Protein AF-W6KTL3-F1 (afdb_monomer_lite)

Foldseek 3Di:
DPPPDPPPPLPDPDDDPLNPDDQPQQDQDDPVNLCVVQQDDPDDDPVVRVVSNVVRVVVSVVVNVVSVVVNVVSVVVSVVSVVVVVVVSVVVSVVLVPDDPVVNVVVVVVPDDDDPDPPPD

Sequence (121 aa):
MIRLVCLRRATYFVQTPFDCQPMKIPKVASLAQTMDKIIPQKGISREDEVKLLLEKLPLACKEAKEQYLVAQRASRYYRARYGRGSEVQRKQAKMVLEMPDEDVVRWARSRCMLVRDPLDA

pLDDT: mean 72.73, std 15.2, range [31.72, 89.31]

Secondary structure (DSSP, 8-state):
---SSGGGTTSS----TTTSS------PPPHHHHHHHHSPPTT--HHHHHHHHHHHHHHHHHHHHHHHHHHHHHHHHHHHHHHHHHHHHHHHHHHHHHS-HHHHHHHHHHHS--PPPTT--

Structure (mmCIF, N/CA/C/O backbone):
data_AF-W6KTL3-F1
#
_entry.id   AF-W6KTL3-F1
#
loop_
_atom_site.group_PDB
_atom_site.id
_atom_site.type_symbol
_atom_site.label_atom_id
_atom_site.label_alt_id
_atom_site.label_comp_id
_atom_site.label_asym_id
_atom_site.label_entity_id
_atom_site.label_seq_id
_atom_site.pdbx_PDB_ins_code
_atom_site.Cartn_x
_atom_site.Cartn_y
_atom_site.Cartn_z
_atom_site.occupancy
_atom_site.B_iso_or_equiv
_atom_site.auth_seq_id
_atom_site.auth_comp_id
_atom_site.auth_asym_id
_atom_site.auth_atom_id
_atom_site.pdbx_PDB_model_num
ATOM 1 N N . MET A 1 1 ? 10.524 -3.557 -45.257 1.00 31.72 1 MET A N 1
ATOM 2 C CA . MET A 1 1 ? 9.656 -2.536 -44.624 1.00 31.72 1 MET A CA 1
ATOM 3 C C . MET A 1 1 ? 9.234 -3.023 -43.241 1.00 31.72 1 MET A C 1
ATOM 5 O O . MET A 1 1 ? 8.275 -3.771 -43.138 1.00 31.72 1 MET A O 1
ATOM 9 N N . ILE A 1 2 ? 9.956 -2.634 -42.185 1.00 32.59 2 ILE A N 1
ATOM 10 C CA . ILE A 1 2 ? 9.591 -2.921 -40.785 1.00 32.59 2 ILE A CA 1
ATOM 11 C C . ILE A 1 2 ? 9.038 -1.617 -40.199 1.00 32.59 2 ILE A C 1
ATOM 13 O O . ILE A 1 2 ? 9.701 -0.885 -39.474 1.00 32.59 2 ILE A O 1
ATOM 17 N N . ARG A 1 3 ? 7.825 -1.262 -40.627 1.00 35.06 3 ARG A N 1
ATOM 18 C CA . ARG A 1 3 ? 6.989 -0.239 -39.987 1.00 35.06 3 ARG A CA 1
ATOM 19 C C . ARG A 1 3 ? 5.907 -1.001 -39.228 1.00 35.06 3 ARG A C 1
ATOM 21 O O . ARG A 1 3 ? 5.335 -1.904 -39.819 1.00 35.06 3 ARG A O 1
ATOM 28 N N . LEU A 1 4 ? 5.624 -0.593 -37.983 1.00 32.44 4 LEU A N 1
ATOM 29 C CA . LEU A 1 4 ? 4.551 -1.073 -37.079 1.00 32.44 4 LEU A CA 1
ATOM 30 C C . LEU A 1 4 ? 4.948 -2.016 -35.926 1.00 32.44 4 LEU A C 1
ATOM 32 O O . LEU A 1 4 ? 4.277 -3.011 -35.718 1.00 32.44 4 LEU A O 1
ATOM 36 N N . VAL A 1 5 ? 5.931 -1.675 -35.081 1.00 36.28 5 VAL A N 1
ATOM 37 C CA . VAL A 1 5 ? 5.869 -2.099 -33.649 1.00 36.28 5 VAL A CA 1
ATOM 38 C C . VAL A 1 5 ? 6.501 -1.083 -32.673 1.00 36.28 5 VAL A C 1
ATOM 40 O O . VAL A 1 5 ? 6.365 -1.213 -31.459 1.00 36.28 5 VAL A O 1
ATOM 43 N N . CYS A 1 6 ? 7.167 -0.023 -33.146 1.00 34.84 6 CYS A N 1
ATOM 44 C CA . CYS A 1 6 ? 7.930 0.865 -32.254 1.00 34.84 6 CYS A CA 1
ATOM 45 C C . CYS A 1 6 ? 7.080 1.789 -31.358 1.00 34.84 6 CYS A C 1
ATOM 47 O O . CYS A 1 6 ? 7.575 2.245 -30.335 1.00 34.84 6 CYS A O 1
ATOM 49 N N . LEU A 1 7 ? 5.798 2.023 -31.661 1.00 37.31 7 LEU A N 1
ATOM 50 C CA . LEU A 1 7 ? 4.971 2.987 -30.910 1.00 37.31 7 LEU A CA 1
ATOM 51 C C . LEU A 1 7 ? 4.234 2.409 -29.686 1.00 37.31 7 LEU A C 1
ATOM 53 O O . LEU A 1 7 ? 3.689 3.172 -28.897 1.00 37.31 7 LEU A O 1
ATOM 57 N N . ARG A 1 8 ? 4.245 1.084 -29.476 1.00 37.38 8 ARG A N 1
ATOM 58 C CA . ARG A 1 8 ? 3.694 0.440 -28.258 1.00 37.38 8 ARG A CA 1
ATOM 59 C C . ARG A 1 8 ? 4.764 -0.165 -27.337 1.00 37.38 8 ARG A C 1
ATOM 61 O O . ARG A 1 8 ? 4.431 -0.815 -26.355 1.00 37.38 8 ARG A O 1
ATOM 68 N N . ARG A 1 9 ? 6.052 0.050 -27.637 1.00 39.38 9 ARG A N 1
ATOM 69 C CA . ARG A 1 9 ? 7.191 -0.507 -26.880 1.00 39.38 9 ARG A CA 1
ATOM 70 C C . ARG A 1 9 ? 7.617 0.309 -25.656 1.00 39.38 9 ARG A C 1
ATOM 72 O O . ARG A 1 9 ? 8.449 -0.161 -24.895 1.00 39.38 9 ARG A O 1
ATOM 79 N N . ALA A 1 10 ? 7.058 1.498 -25.439 1.00 43.94 10 ALA A N 1
ATOM 80 C CA . ALA A 1 10 ? 7.458 2.355 -24.320 1.00 43.94 10 ALA A CA 1
ATOM 81 C C . ALA A 1 10 ? 6.754 2.035 -22.987 1.00 43.94 10 ALA A C 1
ATOM 83 O O . ALA A 1 10 ? 7.094 2.634 -21.972 1.00 43.94 10 ALA A O 1
ATOM 84 N N . THR A 1 11 ? 5.763 1.136 -22.964 1.00 45.28 11 THR A N 1
ATOM 85 C CA . THR A 1 11 ? 4.927 0.934 -21.767 1.00 45.28 11 THR A CA 1
ATOM 86 C C . THR A 1 11 ? 5.342 -0.229 -20.874 1.00 45.28 11 THR A C 1
ATOM 88 O O . THR A 1 11 ? 4.839 -0.315 -19.761 1.00 45.28 11 THR A O 1
ATOM 91 N N . TYR A 1 12 ? 6.250 -1.112 -21.288 1.00 44.88 12 TYR A N 1
ATOM 92 C CA . TYR A 1 12 ? 6.600 -2.294 -20.494 1.00 44.88 12 TYR A CA 1
ATOM 93 C C . TYR A 1 12 ? 8.067 -2.668 -20.733 1.00 44.88 12 TYR A C 1
ATOM 95 O O . TYR A 1 12 ? 8.555 -2.482 -21.839 1.00 44.88 12 TYR A O 1
ATOM 103 N N . PHE A 1 13 ? 8.743 -3.217 -19.719 1.00 48.28 13 PHE A N 1
ATOM 104 C CA . PHE A 1 13 ? 10.126 -3.740 -19.723 1.00 48.28 13 PHE A CA 1
ATOM 105 C C . PHE A 1 13 ? 11.257 -2.861 -19.188 1.00 48.28 13 PHE A C 1
ATOM 107 O O . PHE A 1 13 ? 12.418 -3.146 -19.477 1.00 48.28 13 PHE A O 1
ATOM 114 N N . VAL A 1 14 ? 10.991 -1.916 -18.284 1.00 53.47 14 VAL A N 1
ATOM 115 C CA . VAL A 1 14 ? 12.009 -1.698 -17.247 1.00 53.47 14 VAL A CA 1
ATOM 116 C C . VAL A 1 14 ? 11.437 -1.998 -15.882 1.00 53.47 14 VAL A C 1
ATOM 118 O O . VAL A 1 14 ? 10.765 -1.173 -15.271 1.00 53.47 14 VAL A O 1
ATOM 121 N N . GLN A 1 15 ? 11.701 -3.226 -15.434 1.00 54.06 15 GLN A N 1
ATOM 122 C CA . GLN A 1 15 ? 11.490 -3.606 -14.049 1.00 54.06 15 GLN A CA 1
ATOM 123 C C . GLN A 1 15 ? 12.349 -2.686 -13.190 1.00 54.06 15 GLN A C 1
ATOM 125 O O . GLN A 1 15 ? 13.580 -2.730 -13.215 1.00 54.06 15 GLN A O 1
ATOM 130 N N . THR A 1 16 ? 11.686 -1.811 -12.455 1.00 55.19 16 THR A N 1
ATOM 131 C CA . THR A 1 16 ? 12.323 -1.035 -11.409 1.00 55.19 16 THR A CA 1
ATOM 132 C C . THR A 1 16 ? 12.328 -1.865 -10.131 1.00 55.19 16 THR A C 1
ATOM 134 O O . THR A 1 16 ? 11.437 -2.694 -9.922 1.00 55.19 16 THR A O 1
ATOM 137 N N . PRO A 1 17 ? 13.261 -1.617 -9.197 1.00 57.28 17 PRO A N 1
ATOM 138 C CA . PRO A 1 17 ? 13.236 -2.253 -7.874 1.00 57.28 17 PRO A CA 1
ATOM 139 C C . PRO A 1 17 ? 11.962 -1.928 -7.062 1.00 57.28 17 PRO A C 1
ATOM 141 O O . PRO A 1 17 ? 11.799 -2.369 -5.921 1.00 57.28 17 PRO A O 1
ATOM 144 N N . PHE A 1 18 ? 11.053 -1.124 -7.618 1.00 56.44 18 PHE A N 1
ATOM 145 C CA . PHE A 1 18 ? 9.779 -0.751 -7.031 1.00 56.44 18 PHE A CA 1
ATOM 146 C C . PHE A 1 18 ? 8.598 -1.584 -7.551 1.00 56.44 18 PHE A C 1
ATOM 148 O O . PHE A 1 18 ? 7.592 -1.622 -6.848 1.00 56.44 18 PHE A O 1
ATOM 155 N N . ASP A 1 19 ? 8.734 -2.283 -8.684 1.00 54.62 19 ASP A N 1
ATOM 156 C CA . ASP A 1 19 ? 7.639 -3.030 -9.329 1.00 54.62 19 ASP A CA 1
ATOM 157 C C . ASP A 1 19 ? 7.402 -4.416 -8.703 1.00 54.62 19 ASP A C 1
ATOM 159 O O . ASP A 1 19 ? 6.286 -4.925 -8.715 1.00 54.62 19 ASP A O 1
ATOM 163 N N . CYS A 1 20 ? 8.437 -5.015 -8.103 1.00 56.69 20 CYS A N 1
ATOM 164 C CA . CYS A 1 20 ? 8.387 -6.390 -7.589 1.00 56.69 20 CYS A CA 1
ATOM 165 C C . CYS A 1 20 ? 8.198 -6.489 -6.065 1.00 56.69 20 CYS A C 1
ATOM 167 O O . CYS A 1 20 ? 8.324 -7.578 -5.507 1.00 56.69 20 CYS A O 1
ATOM 169 N N . GLN A 1 21 ? 7.946 -5.378 -5.360 1.00 59.69 21 GLN A N 1
ATOM 170 C CA . GLN A 1 21 ? 7.770 -5.431 -3.907 1.00 59.69 21 GLN A CA 1
ATOM 171 C C . GLN A 1 21 ? 6.294 -5.594 -3.527 1.00 59.69 21 GLN A C 1
ATOM 173 O O . GLN A 1 21 ? 5.471 -4.773 -3.939 1.00 59.69 21 GLN A O 1
ATOM 178 N N . PRO A 1 22 ? 5.944 -6.612 -2.718 1.00 62.44 22 PRO A N 1
ATOM 179 C CA . PRO A 1 22 ? 4.563 -6.845 -2.327 1.00 62.44 22 PRO A CA 1
ATOM 180 C C . PRO A 1 22 ? 4.022 -5.636 -1.561 1.00 62.44 22 PRO A C 1
ATOM 182 O O . PRO A 1 22 ? 4.581 -5.213 -0.545 1.00 62.44 22 PRO A O 1
ATOM 185 N N . MET A 1 23 ? 2.912 -5.072 -2.041 1.00 62.59 23 MET A N 1
ATOM 186 C CA . MET A 1 23 ? 2.222 -4.003 -1.329 1.00 62.59 23 MET A CA 1
ATOM 187 C C . MET A 1 23 ? 1.509 -4.591 -0.116 1.00 62.59 23 MET A C 1
ATOM 189 O O . MET A 1 23 ? 0.484 -5.263 -0.235 1.00 62.59 23 MET A O 1
ATOM 193 N N . LYS A 1 24 ? 2.022 -4.301 1.080 1.00 69.88 24 LYS A N 1
ATOM 194 C CA . LYS A 1 24 ? 1.299 -4.585 2.318 1.00 69.88 24 LYS A CA 1
ATOM 195 C C . LYS A 1 24 ? 0.203 -3.533 2.477 1.00 69.88 24 LYS A C 1
ATOM 197 O O . LYS A 1 24 ? 0.465 -2.435 2.971 1.00 69.88 24 LYS A O 1
ATOM 202 N N . ILE A 1 25 ? -1.000 -3.850 2.002 1.00 67.56 25 ILE A N 1
ATOM 203 C CA . ILE A 1 25 ? -2.191 -3.024 2.215 1.00 67.56 25 ILE A CA 1
ATOM 204 C C . ILE A 1 25 ? -2.658 -3.266 3.657 1.00 67.56 25 ILE A C 1
ATOM 206 O O . ILE A 1 25 ? -2.903 -4.419 4.027 1.00 67.56 25 ILE A O 1
ATOM 210 N N . PRO A 1 26 ? -2.751 -2.225 4.501 1.00 67.38 26 PRO A N 1
ATOM 211 C CA . PRO A 1 26 ? -3.282 -2.387 5.844 1.00 67.38 26 PRO A CA 1
ATOM 212 C C . PRO A 1 26 ? -4.745 -2.826 5.754 1.00 67.38 26 PRO A C 1
ATOM 214 O O . PRO A 1 26 ? -5.560 -2.172 5.104 1.00 67.38 26 PRO A O 1
ATOM 217 N N . LYS A 1 27 ? -5.069 -3.954 6.392 1.00 73.56 27 LYS A N 1
ATOM 218 C CA . LYS A 1 27 ? -6.447 -4.425 6.528 1.00 73.56 27 LYS A CA 1
ATOM 219 C C . LYS A 1 27 ? -7.147 -3.515 7.535 1.00 73.56 27 LYS A C 1
ATOM 221 O O . LYS A 1 27 ? -6.872 -3.607 8.727 1.00 73.56 27 LYS A O 1
ATOM 226 N N . VAL A 1 28 ? -7.990 -2.613 7.047 1.00 72.00 28 VAL A N 1
ATOM 227 C CA . VAL A 1 28 ? -8.828 -1.755 7.894 1.00 72.00 28 VAL A CA 1
ATOM 228 C C . VAL A 1 28 ? -10.098 -2.531 8.232 1.00 72.00 28 VAL A C 1
ATOM 230 O O . VAL A 1 28 ? -10.683 -3.155 7.344 1.00 72.00 28 VAL A O 1
ATOM 233 N N . ALA A 1 29 ? -10.508 -2.527 9.502 1.00 75.75 29 ALA A N 1
ATOM 234 C CA . ALA A 1 29 ? -11.771 -3.143 9.896 1.00 75.75 29 ALA A CA 1
ATOM 235 C C . ALA A 1 29 ? -12.940 -2.424 9.204 1.00 75.75 29 ALA A C 1
ATOM 237 O O . ALA A 1 29 ? -12.988 -1.194 9.156 1.00 75.75 29 ALA A O 1
ATOM 238 N N . SER A 1 30 ? -13.876 -3.191 8.644 1.00 79.62 30 SER A N 1
ATOM 239 C CA . SER A 1 30 ? -15.074 -2.599 8.038 1.00 79.62 30 SER A CA 1
ATOM 240 C C . SER A 1 30 ? -16.000 -2.029 9.114 1.00 79.62 30 SER A C 1
ATOM 242 O O . SER A 1 30 ? -16.032 -2.532 10.237 1.00 79.62 30 SER A O 1
ATOM 244 N N . LEU A 1 31 ? -16.802 -1.020 8.763 1.00 77.69 31 LEU A N 1
ATOM 245 C CA . LEU A 1 31 ? -17.773 -0.434 9.691 1.00 77.69 31 LEU A CA 1
ATOM 246 C C . LEU A 1 31 ? -18.741 -1.489 10.247 1.00 77.69 31 LEU A C 1
ATOM 248 O O . LEU A 1 31 ? -18.996 -1.485 11.443 1.00 77.69 31 LEU A O 1
ATOM 252 N N . ALA A 1 32 ? -19.194 -2.433 9.416 1.00 80.56 32 ALA A N 1
ATOM 253 C CA . ALA A 1 32 ? -20.044 -3.543 9.850 1.00 80.56 32 ALA A CA 1
ATOM 254 C C . ALA A 1 32 ? -19.371 -4.389 10.947 1.00 80.56 32 ALA A C 1
ATOM 256 O O . ALA A 1 32 ? -19.935 -4.565 12.019 1.00 80.56 32 ALA A O 1
ATOM 257 N N . GLN A 1 33 ? -18.116 -4.799 10.737 1.00 81.31 33 GLN A N 1
ATOM 258 C CA . GLN A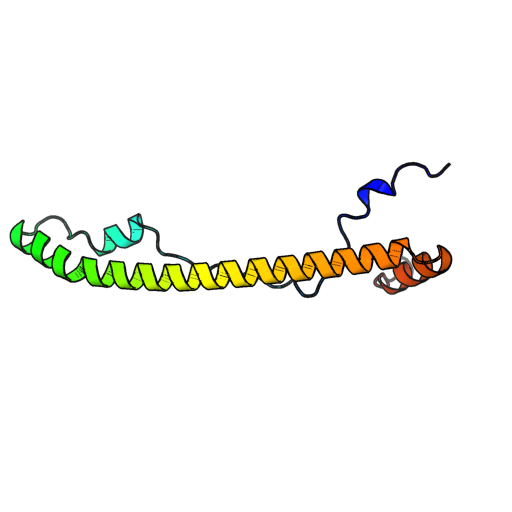 1 33 ? -17.351 -5.566 11.733 1.00 81.31 33 GLN A CA 1
ATOM 259 C C . GLN A 1 33 ? -17.115 -4.798 13.036 1.00 81.31 33 GLN A C 1
ATOM 261 O O . GLN A 1 33 ? -17.022 -5.401 14.104 1.00 81.31 33 GLN A O 1
ATOM 266 N N . THR A 1 34 ? -16.952 -3.479 12.957 1.00 80.25 34 THR A N 1
ATOM 267 C CA . THR A 1 34 ? -16.792 -2.632 14.141 1.00 80.25 34 THR A CA 1
ATOM 268 C C . THR A 1 34 ? -18.121 -2.490 14.879 1.00 80.25 34 THR A C 1
ATOM 270 O O . THR A 1 34 ? -18.149 -2.607 16.100 1.00 80.25 34 THR A O 1
ATOM 273 N N . MET A 1 35 ? -19.227 -2.322 14.152 1.00 79.81 35 MET A N 1
ATOM 274 C CA . MET A 1 35 ? -20.563 -2.240 14.734 1.00 79.81 35 MET A CA 1
ATOM 275 C C . MET A 1 35 ? -20.987 -3.548 15.401 1.00 79.81 35 MET A C 1
ATOM 277 O O . MET A 1 35 ? -21.481 -3.499 16.521 1.00 79.81 35 MET A O 1
ATOM 281 N N . ASP A 1 36 ? -20.703 -4.704 14.801 1.00 81.81 36 ASP A N 1
ATOM 282 C CA . ASP A 1 36 ? -21.014 -6.017 15.389 1.00 81.81 36 ASP A CA 1
ATOM 283 C C . ASP A 1 36 ? -20.322 -6.248 16.744 1.00 81.81 36 ASP A C 1
ATOM 285 O O . ASP A 1 36 ? -20.817 -6.996 17.584 1.00 81.81 36 ASP A O 1
ATOM 289 N N . LYS A 1 37 ? -19.177 -5.597 16.989 1.00 78.44 37 LYS A N 1
ATOM 290 C CA . LYS A 1 37 ? -18.461 -5.664 18.277 1.00 78.44 37 LYS A CA 1
ATOM 291 C C . LYS A 1 37 ? -19.018 -4.707 19.331 1.00 78.44 37 LYS A C 1
ATOM 293 O O . LYS A 1 37 ? -18.791 -4.908 20.526 1.00 78.44 37 LYS A O 1
ATOM 298 N N . ILE A 1 38 ? -19.665 -3.634 18.885 1.00 78.94 38 ILE A N 1
ATOM 299 C CA . ILE A 1 38 ? -20.154 -2.548 19.736 1.00 78.94 38 ILE A CA 1
ATOM 300 C C . ILE A 1 38 ? -21.616 -2.778 20.118 1.00 78.94 38 ILE A C 1
ATOM 302 O O . ILE A 1 38 ? -21.979 -2.514 21.262 1.00 78.94 38 ILE A O 1
ATOM 306 N N . ILE A 1 39 ? -22.438 -3.262 19.180 1.00 78.50 39 ILE A N 1
ATOM 307 C CA . ILE A 1 39 ? -23.872 -3.465 19.383 1.00 78.50 39 ILE A CA 1
ATOM 308 C C . ILE A 1 39 ? -24.074 -4.537 20.464 1.00 78.50 39 ILE A C 1
ATOM 310 O O . ILE A 1 39 ? -23.600 -5.667 20.307 1.00 78.50 39 ILE A O 1
ATOM 314 N N . PRO A 1 40 ? -24.757 -4.206 21.572 1.00 71.38 40 PRO A N 1
ATOM 315 C CA . PRO A 1 40 ? -25.074 -5.188 22.594 1.00 71.38 40 PRO A CA 1
ATOM 316 C C . PRO A 1 40 ? -25.996 -6.289 22.051 1.00 71.38 40 PRO A C 1
ATOM 318 O O . PRO A 1 40 ? -26.852 -6.060 21.198 1.00 71.38 40 PRO A O 1
ATOM 321 N N . GLN A 1 41 ? -25.816 -7.512 22.554 1.00 74.25 41 GLN A N 1
ATOM 322 C CA . GLN A 1 41 ? -26.664 -8.644 22.181 1.00 74.25 41 GLN A CA 1
ATOM 323 C C . GLN A 1 41 ? -28.095 -8.453 22.709 1.00 74.25 41 GLN A C 1
ATOM 325 O O . GLN A 1 41 ? -28.314 -7.801 23.728 1.00 74.25 41 GLN A O 1
ATOM 330 N N . LYS A 1 42 ? -29.082 -9.024 22.007 1.00 73.62 42 LYS A N 1
ATOM 331 C CA . LYS A 1 42 ? -30.505 -8.891 22.359 1.00 73.62 42 LYS A CA 1
ATOM 332 C C . LYS A 1 42 ? -30.769 -9.418 23.779 1.00 73.62 42 LYS A C 1
ATOM 334 O O . LYS A 1 42 ? -30.367 -10.535 24.088 1.00 73.62 42 LYS A O 1
ATOM 339 N N . GLY A 1 43 ? -31.489 -8.642 24.596 1.00 75.38 43 GLY A N 1
ATOM 340 C CA . GLY A 1 43 ? -31.934 -9.045 25.942 1.00 75.38 43 GLY A CA 1
ATOM 341 C C . GLY A 1 43 ? -31.531 -8.116 27.095 1.00 75.38 43 GLY A C 1
ATOM 342 O O . GLY A 1 43 ? -31.796 -8.451 28.244 1.00 75.38 43 GLY A O 1
ATOM 343 N N . ILE A 1 44 ? -30.904 -6.971 26.812 1.00 79.56 44 ILE A N 1
ATOM 344 C CA . ILE A 1 44 ? -30.427 -6.011 27.822 1.00 79.56 44 ILE A CA 1
ATOM 345 C C . ILE A 1 44 ? -31.434 -4.855 27.982 1.00 79.56 44 ILE A C 1
ATOM 347 O O . ILE A 1 44 ? -32.136 -4.508 27.030 1.00 79.56 44 ILE A O 1
ATOM 351 N N . SER A 1 45 ? -31.515 -4.258 29.179 1.00 85.25 45 SER A N 1
ATOM 352 C CA . SER A 1 45 ? -32.264 -3.014 29.407 1.00 85.25 45 SER A CA 1
ATOM 353 C C . SER A 1 45 ? -31.730 -1.884 28.521 1.00 85.25 45 SER A C 1
ATOM 355 O O . SER A 1 45 ? -30.527 -1.781 28.278 1.00 85.25 45 SER A O 1
ATOM 357 N N . ARG A 1 46 ? -32.623 -0.992 28.078 1.00 82.12 46 ARG A N 1
ATOM 358 C CA . ARG A 1 46 ? -32.278 0.152 27.219 1.00 82.12 46 ARG A CA 1
ATOM 359 C C . ARG A 1 46 ? -31.229 1.070 27.858 1.00 82.12 46 ARG A C 1
ATOM 361 O O . ARG A 1 46 ? -30.396 1.630 27.154 1.00 82.12 46 ARG A O 1
ATOM 368 N N . GLU A 1 47 ? -31.266 1.234 29.178 1.00 85.50 47 GLU A N 1
ATOM 369 C CA . GLU A 1 47 ? -30.307 2.075 29.910 1.00 85.50 47 GLU A CA 1
ATOM 370 C C . GLU A 1 47 ? -28.898 1.471 29.906 1.00 85.50 47 GLU A C 1
ATOM 372 O O . GLU A 1 47 ? -27.918 2.165 29.626 1.00 85.50 47 GLU A O 1
ATOM 377 N N . ASP A 1 48 ? -28.803 0.162 30.128 1.00 81.94 48 ASP A N 1
ATOM 378 C CA . ASP A 1 48 ? -27.543 -0.580 30.109 1.00 81.94 48 ASP A CA 1
ATOM 379 C C . ASP A 1 48 ? -26.958 -0.673 28.692 1.00 81.94 48 ASP A C 1
ATOM 381 O O . ASP A 1 48 ? -25.744 -0.573 28.517 1.00 81.94 48 ASP A O 1
ATOM 385 N N . GLU A 1 49 ? -27.808 -0.792 27.667 1.00 83.56 49 GLU A N 1
ATOM 386 C CA . GLU A 1 49 ? -27.407 -0.713 26.257 1.00 83.56 49 GLU A CA 1
ATOM 387 C C . GLU A 1 49 ? -26.765 0.641 25.928 1.00 83.56 49 GLU A C 1
ATOM 389 O O . GLU A 1 49 ? -25.673 0.688 25.356 1.00 83.56 49 GLU A O 1
ATOM 394 N N . VAL A 1 50 ? -27.407 1.746 26.321 1.00 84.06 50 VAL A N 1
ATOM 395 C CA . VAL A 1 50 ? -26.875 3.097 26.088 1.00 84.06 50 VAL A CA 1
ATOM 396 C C . VAL A 1 50 ? -25.559 3.296 26.837 1.00 84.06 50 VAL A C 1
ATOM 398 O O . VAL A 1 50 ? -24.616 3.853 26.275 1.00 84.06 50 VAL A O 1
ATOM 401 N N . LYS A 1 51 ? -25.456 2.803 28.073 1.00 84.62 51 LYS A N 1
ATOM 402 C CA . LYS A 1 51 ? -24.225 2.885 28.865 1.00 84.62 51 LYS A CA 1
ATOM 403 C C . LYS A 1 51 ? -23.071 2.116 28.212 1.00 84.62 51 LYS A C 1
ATOM 405 O O . LYS A 1 51 ? -21.994 2.677 28.026 1.00 84.62 51 LYS A O 1
ATOM 410 N N . LEU A 1 52 ? -23.316 0.881 27.769 1.00 83.50 52 LEU A N 1
ATOM 411 C CA . LEU A 1 52 ? -22.343 0.058 27.039 1.00 83.50 52 LEU A CA 1
ATOM 412 C C . LEU A 1 52 ? -21.893 0.703 25.728 1.00 83.50 52 LEU A C 1
ATOM 414 O O . LEU A 1 52 ? -20.708 0.657 25.387 1.00 83.50 52 LEU A O 1
ATOM 418 N N . LEU A 1 53 ? -22.829 1.308 24.995 1.00 83.44 53 LEU A N 1
ATOM 419 C CA . LEU A 1 53 ? -22.520 2.052 23.781 1.00 83.44 53 LEU A CA 1
ATOM 420 C C . LEU A 1 53 ? -21.605 3.231 24.098 1.00 83.44 53 LEU A C 1
ATOM 422 O O . LEU A 1 53 ? -20.550 3.346 23.485 1.00 83.44 53 LEU A O 1
ATOM 426 N N . LEU A 1 54 ? -21.954 4.061 25.081 1.00 85.25 54 LEU A N 1
ATOM 427 C CA . LEU A 1 54 ? -21.155 5.225 25.473 1.00 85.25 54 LEU A CA 1
ATOM 428 C C . LEU A 1 54 ? -19.756 4.852 25.981 1.00 85.25 54 LEU A C 1
ATOM 430 O O . LEU A 1 54 ? -18.814 5.607 25.753 1.00 85.25 54 LEU A O 1
ATOM 434 N N . GLU A 1 55 ? -19.596 3.688 26.608 1.00 85.44 55 GLU A N 1
ATOM 435 C CA . GLU A 1 55 ? -18.291 3.180 27.043 1.00 85.44 55 GLU A CA 1
ATOM 436 C C . GLU A 1 55 ? -17.436 2.668 25.868 1.00 85.44 55 GLU A C 1
ATOM 438 O O . GLU A 1 55 ? -16.239 2.954 25.795 1.00 85.44 55 GLU A O 1
ATOM 443 N N . LYS A 1 56 ? -18.030 1.932 24.917 1.00 84.81 56 LYS A N 1
ATOM 444 C CA . LYS A 1 56 ? -17.284 1.249 23.841 1.00 84.81 56 LYS A CA 1
ATOM 445 C C . LYS A 1 56 ? -17.058 2.098 22.588 1.00 84.81 56 LYS A C 1
ATOM 447 O O . LYS A 1 56 ? -16.024 1.944 21.932 1.00 84.81 56 LYS A O 1
ATOM 452 N N . LEU A 1 57 ? -17.987 2.994 22.241 1.00 85.25 57 LEU A N 1
ATOM 453 C CA . LEU A 1 57 ? -17.905 3.811 21.020 1.00 85.25 57 LEU A CA 1
ATOM 454 C C . LEU A 1 57 ? -16.646 4.688 20.962 1.00 85.25 57 LEU A C 1
ATOM 456 O O . LEU A 1 57 ? -15.984 4.694 19.923 1.00 85.25 57 LEU A O 1
ATOM 460 N N . PRO A 1 58 ? -16.274 5.422 22.032 1.00 88.19 58 PRO A N 1
ATOM 461 C CA . PRO A 1 58 ? -15.117 6.312 21.988 1.00 88.19 58 PRO A CA 1
ATOM 462 C C . PRO A 1 58 ? -13.813 5.561 21.716 1.00 88.19 58 PRO A C 1
ATOM 464 O O . PRO A 1 58 ? -12.989 6.021 20.920 1.00 88.19 58 PRO A O 1
ATOM 467 N N . LEU A 1 59 ? -13.644 4.386 22.332 1.00 87.81 59 LEU A N 1
ATOM 468 C CA . LEU A 1 59 ? -12.470 3.540 22.133 1.00 87.81 59 LEU A CA 1
ATOM 469 C C . LEU A 1 59 ? -12.409 3.024 20.690 1.00 87.81 59 LEU A C 1
ATOM 471 O O . LEU A 1 59 ? -11.388 3.189 20.024 1.00 87.81 59 LEU A O 1
ATOM 475 N N . ALA A 1 60 ? -13.522 2.502 20.171 1.00 84.94 60 ALA A N 1
ATOM 476 C CA . ALA A 1 60 ? -13.593 2.011 18.798 1.00 84.94 60 ALA A CA 1
ATOM 477 C C . ALA A 1 60 ? -13.339 3.118 17.758 1.00 84.94 60 ALA A C 1
ATOM 479 O O . ALA A 1 60 ? -12.629 2.906 16.773 1.00 84.94 60 ALA A O 1
ATOM 480 N N . CYS A 1 61 ? -13.855 4.329 17.989 1.00 85.75 61 CYS A N 1
ATOM 481 C CA . CYS A 1 61 ? -13.580 5.493 17.145 1.00 85.75 61 CYS A CA 1
ATOM 482 C C . CYS A 1 61 ? -12.097 5.887 17.166 1.00 85.75 61 CYS A C 1
ATOM 484 O O . CYS A 1 61 ? -11.536 6.255 16.129 1.00 85.75 61 CYS A O 1
ATOM 486 N N . LYS A 1 62 ? -11.441 5.802 18.330 1.00 89.31 62 LYS A N 1
ATOM 487 C CA . LYS A 1 62 ? -10.008 6.083 18.463 1.00 89.31 62 LYS A CA 1
ATOM 488 C C . LYS A 1 62 ? -9.168 5.067 17.685 1.00 89.31 62 LYS A C 1
ATOM 490 O O . LYS A 1 62 ? -8.323 5.470 16.888 1.00 89.31 62 LYS A O 1
ATOM 495 N N . GLU A 1 63 ? -9.450 3.778 17.845 1.00 87.25 63 GLU A N 1
ATOM 496 C CA . GLU A 1 63 ? -8.761 2.703 17.120 1.00 87.25 63 GLU A CA 1
ATOM 497 C C . GLU A 1 63 ? -8.952 2.821 15.601 1.00 87.25 63 GLU A C 1
ATOM 499 O O . GLU A 1 63 ? -7.990 2.727 14.835 1.00 87.25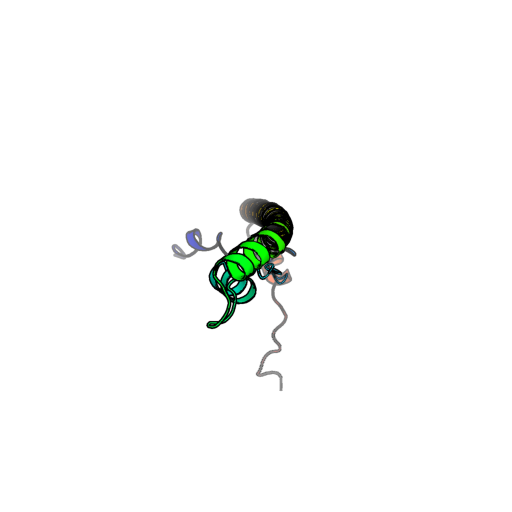 63 GLU A O 1
ATOM 504 N N . ALA A 1 64 ? -10.178 3.102 15.148 1.00 84.94 64 ALA A N 1
ATOM 505 C CA . ALA A 1 64 ? -10.469 3.314 13.732 1.00 84.94 64 ALA A CA 1
ATOM 506 C C . ALA A 1 64 ? -9.680 4.504 13.158 1.00 84.94 64 ALA A C 1
ATOM 508 O O . ALA A 1 64 ? -9.131 4.423 12.055 1.00 84.94 64 ALA A O 1
ATOM 509 N N . LYS A 1 65 ? -9.563 5.598 13.921 1.00 88.25 65 LYS A N 1
ATOM 510 C CA . LYS A 1 65 ? -8.760 6.766 13.538 1.00 88.25 65 LYS A CA 1
ATOM 511 C C . LYS A 1 65 ? -7.277 6.417 13.410 1.00 88.25 65 LYS A C 1
ATOM 513 O O . LYS A 1 65 ? -6.638 6.835 12.445 1.00 88.25 65 LYS A O 1
ATOM 518 N N . GLU A 1 66 ? -6.724 5.650 14.344 1.00 88.69 66 GLU A N 1
ATOM 519 C CA . GLU A 1 66 ? -5.325 5.211 14.291 1.00 88.69 66 GLU A CA 1
ATOM 520 C C . GLU A 1 66 ? -5.058 4.331 13.061 1.00 88.69 66 GLU A C 1
ATOM 522 O O . GLU A 1 66 ? -4.118 4.592 12.303 1.00 88.69 66 GLU A O 1
ATOM 527 N N . GLN A 1 67 ? -5.934 3.358 12.786 1.00 84.50 67 GLN A N 1
ATOM 528 C CA . GLN A 1 67 ? -5.844 2.511 11.591 1.00 84.50 67 GLN A CA 1
ATOM 529 C C . GLN A 1 67 ? -5.929 3.327 10.296 1.00 84.50 67 GLN A C 1
ATOM 531 O O . GLN A 1 67 ? -5.145 3.107 9.366 1.00 84.50 67 GLN A O 1
ATOM 536 N N . TYR A 1 68 ? -6.834 4.307 10.242 1.00 84.75 68 TYR A N 1
ATOM 537 C CA . TYR A 1 68 ? -6.963 5.213 9.103 1.00 84.75 68 TYR A CA 1
ATOM 538 C C . TYR A 1 68 ? -5.676 6.011 8.853 1.00 84.75 68 TYR A C 1
ATOM 540 O O . TYR A 1 68 ? -5.215 6.098 7.713 1.00 84.75 68 TYR A O 1
ATOM 548 N N . LEU A 1 69 ? -5.045 6.552 9.900 1.00 87.31 69 LEU A N 1
ATOM 549 C CA . LEU A 1 69 ? -3.794 7.307 9.768 1.00 87.31 69 LEU A CA 1
ATOM 550 C C . LEU A 1 69 ? -2.640 6.433 9.258 1.00 87.31 69 LEU A C 1
ATOM 552 O O . LEU A 1 69 ? -1.861 6.871 8.404 1.00 87.31 69 LEU A O 1
ATOM 556 N N . VAL A 1 70 ? -2.547 5.186 9.728 1.00 86.50 70 VAL A N 1
ATOM 557 C CA . VAL A 1 70 ? -1.567 4.209 9.226 1.00 86.50 70 VAL A CA 1
ATOM 558 C C . VAL A 1 70 ? -1.812 3.912 7.746 1.00 86.50 70 VAL A C 1
ATOM 560 O O . VAL A 1 70 ? -0.873 3.962 6.945 1.00 86.50 70 VAL A O 1
ATOM 563 N N . ALA A 1 71 ? -3.067 3.677 7.355 1.00 81.44 71 ALA A N 1
ATOM 564 C CA . ALA A 1 71 ? -3.444 3.449 5.963 1.00 81.44 71 ALA A CA 1
ATOM 565 C C . ALA A 1 71 ? -3.131 4.652 5.065 1.00 81.44 71 ALA A C 1
ATOM 567 O O . ALA A 1 71 ? -2.577 4.491 3.974 1.00 81.44 71 ALA A O 1
ATOM 568 N N . GLN A 1 72 ? -3.400 5.868 5.539 1.00 84.88 72 GLN A N 1
ATOM 569 C CA . GLN A 1 72 ? -3.090 7.091 4.808 1.00 84.88 72 GLN A CA 1
ATOM 570 C C . GLN A 1 72 ? -1.576 7.260 4.612 1.00 84.88 72 GLN A C 1
ATOM 572 O O . GLN A 1 72 ? -1.129 7.594 3.511 1.00 84.88 72 GLN A O 1
ATOM 577 N N . ARG A 1 73 ? -0.773 6.995 5.651 1.00 85.50 73 ARG A N 1
ATOM 578 C CA . ARG A 1 73 ? 0.694 7.040 5.567 1.00 85.50 73 ARG A CA 1
ATOM 579 C C . ARG A 1 73 ? 1.226 6.007 4.573 1.00 85.50 73 ARG A C 1
ATOM 581 O O . ARG A 1 73 ? 2.040 6.361 3.720 1.00 85.50 73 ARG A O 1
ATOM 588 N N . ALA A 1 74 ? 0.733 4.770 4.637 1.00 82.06 74 ALA A N 1
ATOM 589 C CA . ALA A 1 74 ? 1.094 3.712 3.696 1.00 82.06 74 ALA A CA 1
ATOM 590 C C . ALA A 1 74 ? 0.741 4.099 2.249 1.00 82.06 74 ALA A C 1
ATOM 592 O O . ALA A 1 74 ? 1.583 3.999 1.361 1.00 82.06 74 ALA A O 1
ATOM 593 N N . SER A 1 75 ? -0.463 4.630 2.019 1.00 79.50 75 SER A N 1
ATOM 594 C CA . SER A 1 75 ? -0.910 5.104 0.703 1.00 79.50 75 SER A CA 1
ATOM 595 C C . SER A 1 75 ? 0.016 6.182 0.128 1.00 79.50 75 SER A C 1
ATOM 597 O O . SER A 1 75 ? 0.476 6.064 -1.009 1.00 79.50 75 SER A O 1
ATOM 599 N N . ARG A 1 76 ? 0.371 7.202 0.926 1.00 83.75 76 ARG A N 1
ATOM 600 C CA . ARG A 1 76 ? 1.322 8.248 0.506 1.00 83.75 76 ARG A CA 1
ATOM 601 C C . ARG A 1 76 ? 2.687 7.661 0.151 1.00 83.75 76 ARG A C 1
ATOM 603 O O . ARG A 1 76 ? 3.246 8.015 -0.884 1.00 83.75 76 ARG A O 1
ATOM 610 N N . TYR A 1 77 ? 3.196 6.749 0.979 1.00 84.94 77 TYR A N 1
ATOM 611 C CA . TYR A 1 77 ? 4.471 6.078 0.739 1.00 84.94 77 TYR A CA 1
ATOM 612 C C . TYR A 1 77 ? 4.471 5.296 -0.583 1.00 84.94 77 TYR A C 1
ATOM 614 O O . TYR A 1 77 ? 5.368 5.493 -1.405 1.00 84.94 77 TYR A O 1
ATOM 622 N N . TYR A 1 78 ? 3.456 4.460 -0.827 1.00 77.56 78 TYR A N 1
ATOM 623 C CA . TYR A 1 78 ? 3.374 3.663 -2.054 1.00 77.56 78 TYR A CA 1
ATOM 624 C C . TYR A 1 78 ? 3.182 4.530 -3.302 1.00 77.56 78 TYR A C 1
ATOM 626 O O . TYR A 1 78 ? 3.823 4.268 -4.315 1.00 77.56 78 TYR A O 1
ATOM 634 N N . ARG A 1 79 ? 2.390 5.609 -3.230 1.00 79.75 79 ARG A N 1
ATOM 635 C CA . ARG A 1 79 ? 2.245 6.565 -4.344 1.00 79.75 79 ARG A CA 1
ATOM 636 C C . ARG A 1 79 ? 3.561 7.261 -4.683 1.00 79.75 79 ARG A C 1
ATOM 638 O O . ARG A 1 79 ? 3.942 7.298 -5.848 1.00 79.75 79 ARG A O 1
ATOM 645 N N . ALA A 1 80 ? 4.279 7.768 -3.679 1.00 81.44 80 ALA A N 1
ATOM 646 C CA . ALA A 1 80 ? 5.585 8.394 -3.890 1.00 81.44 80 ALA A CA 1
ATOM 647 C C . ALA A 1 80 ? 6.594 7.400 -4.487 1.00 81.44 80 ALA A C 1
ATOM 649 O O . ALA A 1 80 ? 7.371 7.731 -5.379 1.00 81.44 80 ALA A O 1
ATOM 650 N N . ARG A 1 81 ? 6.559 6.151 -4.017 1.00 77.12 81 ARG A N 1
ATOM 651 C CA . ARG A 1 81 ? 7.395 5.067 -4.530 1.00 77.12 81 ARG A CA 1
ATOM 652 C C . ARG A 1 81 ? 7.075 4.718 -5.987 1.00 77.12 81 ARG A C 1
ATOM 654 O O . ARG A 1 81 ? 8.007 4.615 -6.778 1.00 77.12 81 ARG A O 1
ATOM 661 N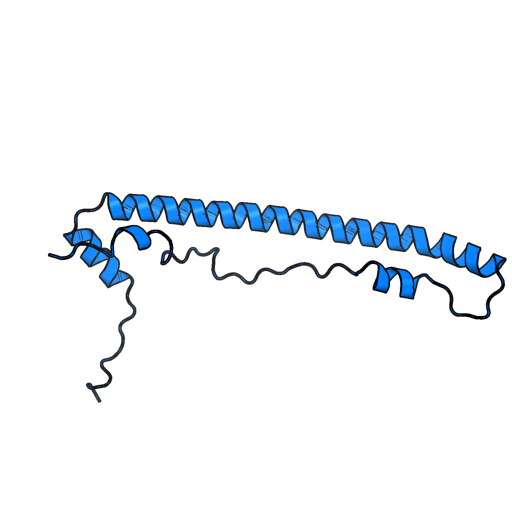 N . TYR A 1 82 ? 5.798 4.584 -6.337 1.00 77.38 82 TYR A N 1
ATOM 662 C CA . TYR A 1 82 ? 5.354 4.354 -7.714 1.00 77.38 82 TYR A CA 1
ATOM 663 C C . TYR A 1 82 ? 5.767 5.504 -8.641 1.00 77.38 82 TYR A C 1
ATOM 665 O O . TYR A 1 82 ? 6.272 5.264 -9.737 1.00 77.38 82 TYR A O 1
ATOM 673 N N . GLY A 1 83 ? 5.636 6.751 -8.173 1.00 77.50 83 GLY A N 1
ATOM 674 C CA . GLY A 1 83 ? 6.114 7.932 -8.894 1.00 77.50 83 GLY A CA 1
ATOM 675 C C . GLY A 1 83 ? 7.608 7.850 -9.210 1.00 77.50 83 GLY A C 1
ATOM 676 O O . GLY A 1 83 ? 7.998 7.997 -10.364 1.00 77.50 83 GLY A O 1
ATOM 677 N N . ARG A 1 84 ? 8.440 7.498 -8.220 1.00 79.12 84 ARG A N 1
ATOM 678 C CA . ARG A 1 84 ? 9.884 7.291 -8.433 1.00 79.12 84 ARG A CA 1
ATOM 679 C C . ARG A 1 84 ? 10.189 6.167 -9.424 1.00 79.12 84 ARG A C 1
ATOM 681 O O . ARG A 1 84 ? 11.076 6.331 -10.255 1.00 79.12 84 ARG A O 1
ATOM 688 N N . GLY A 1 85 ? 9.463 5.049 -9.366 1.00 76.81 85 GLY A N 1
ATOM 689 C CA . GLY A 1 85 ? 9.597 3.974 -10.357 1.00 76.81 85 GLY A CA 1
ATOM 690 C C . GLY A 1 85 ? 9.275 4.459 -11.769 1.00 76.81 85 GLY A C 1
ATOM 691 O O . GLY A 1 85 ? 10.081 4.289 -12.680 1.00 76.81 85 GLY A O 1
ATOM 692 N N . SER A 1 86 ? 8.166 5.180 -11.921 1.00 76.88 86 SER A N 1
ATOM 693 C CA . SER A 1 86 ? 7.750 5.763 -13.202 1.00 76.88 86 SER A CA 1
ATOM 694 C C . SER A 1 86 ? 8.780 6.762 -13.748 1.00 76.88 86 SER A C 1
ATOM 696 O O . SER A 1 86 ? 9.074 6.768 -14.942 1.00 76.88 86 SER A O 1
ATOM 698 N N . GLU A 1 87 ? 9.379 7.594 -12.891 1.00 81.88 87 GLU A N 1
ATOM 699 C CA . GLU A 1 87 ? 10.451 8.516 -13.288 1.00 81.88 87 GLU A CA 1
ATOM 700 C C . GLU A 1 87 ? 11.714 7.787 -13.753 1.00 81.88 87 GLU A C 1
ATOM 702 O O . GLU A 1 87 ? 12.322 8.185 -14.748 1.00 81.88 87 GLU A O 1
ATOM 707 N N . VAL A 1 88 ? 12.111 6.717 -13.057 1.00 79.75 88 VAL A N 1
ATOM 708 C CA . VAL A 1 88 ? 13.265 5.892 -13.443 1.00 79.75 88 VAL A CA 1
ATOM 709 C C . VAL A 1 88 ? 13.017 5.224 -14.795 1.00 79.75 88 VAL A C 1
ATOM 711 O O . VAL A 1 88 ? 13.868 5.336 -15.678 1.00 79.75 88 VAL A O 1
ATOM 714 N N . GLN A 1 89 ? 11.833 4.634 -14.996 1.00 77.62 89 GLN A N 1
ATOM 715 C CA . GLN A 1 89 ? 11.428 4.069 -16.288 1.00 77.62 89 GLN A CA 1
ATOM 716 C C . GLN A 1 89 ? 11.471 5.126 -17.390 1.00 77.62 89 GLN A C 1
ATOM 718 O O . GLN A 1 89 ? 12.014 4.876 -18.463 1.00 77.62 89 GLN A O 1
ATOM 723 N N . ARG A 1 90 ? 10.973 6.338 -17.119 1.00 82.19 90 ARG A N 1
ATOM 724 C CA . ARG A 1 90 ? 10.995 7.446 -18.082 1.00 82.19 90 ARG A CA 1
ATOM 725 C C . ARG A 1 90 ? 12.417 7.863 -18.456 1.00 82.19 90 ARG A C 1
ATOM 727 O O . ARG A 1 90 ? 12.690 8.087 -19.632 1.00 82.19 90 ARG A O 1
ATOM 734 N N . LYS A 1 91 ? 13.325 7.959 -17.478 1.00 83.56 91 LYS A N 1
ATOM 735 C CA . LYS A 1 91 ? 14.743 8.282 -17.716 1.00 83.56 91 LYS A CA 1
ATOM 736 C C . LYS A 1 91 ? 15.433 7.203 -18.546 1.00 83.56 91 LYS A C 1
ATOM 738 O O . LYS A 1 91 ? 16.141 7.530 -19.490 1.00 83.56 91 LYS A O 1
ATOM 743 N N . GLN A 1 92 ? 15.197 5.933 -18.228 1.00 80.88 92 GLN A N 1
ATOM 744 C CA . GLN A 1 92 ? 15.763 4.811 -18.979 1.00 80.88 92 GLN A CA 1
ATOM 745 C C . GLN A 1 92 ? 15.196 4.727 -20.395 1.00 80.88 92 GLN A C 1
ATOM 747 O O . GLN A 1 92 ? 15.957 4.529 -21.333 1.00 80.88 92 GLN A O 1
ATOM 752 N N . ALA A 1 93 ?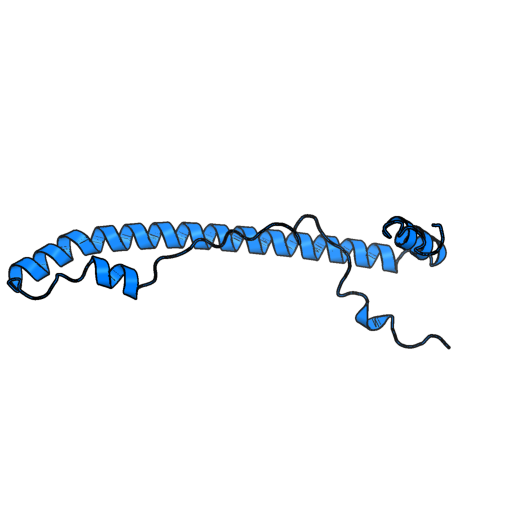 13.892 4.946 -20.571 1.00 80.06 93 ALA A N 1
ATOM 753 C CA . ALA A 1 93 ? 13.278 5.005 -21.892 1.00 80.06 93 ALA A CA 1
ATOM 754 C C . ALA A 1 93 ? 13.881 6.135 -22.738 1.00 80.06 93 ALA A C 1
ATOM 756 O O . ALA A 1 93 ? 14.219 5.912 -23.895 1.00 80.06 93 ALA A O 1
ATOM 757 N N . LYS A 1 94 ? 14.079 7.324 -22.150 1.00 83.88 94 LYS A N 1
ATOM 758 C CA . LYS A 1 94 ? 14.745 8.445 -22.826 1.00 83.88 94 LYS A CA 1
ATOM 759 C C . LYS A 1 94 ? 16.181 8.091 -23.229 1.00 83.88 94 LYS A C 1
ATOM 761 O O . LYS A 1 94 ? 16.533 8.283 -24.383 1.00 83.88 94 LYS A O 1
ATOM 766 N N . MET A 1 95 ? 16.958 7.505 -22.318 1.00 85.44 95 MET A N 1
ATOM 767 C CA . MET A 1 95 ? 18.321 7.045 -22.604 1.00 85.44 95 MET A CA 1
ATOM 768 C C . MET A 1 95 ? 18.352 6.056 -23.777 1.00 85.44 95 MET A C 1
ATOM 770 O O . MET A 1 95 ? 19.159 6.215 -24.680 1.00 85.44 95 MET A O 1
ATOM 774 N N . VAL A 1 96 ? 17.454 5.065 -23.797 1.00 81.19 96 VAL A N 1
ATOM 775 C CA . VAL A 1 96 ? 17.396 4.071 -24.883 1.00 81.19 96 VAL A CA 1
ATOM 776 C C . VAL A 1 96 ? 17.008 4.705 -26.221 1.00 81.19 96 VAL A C 1
ATOM 778 O O . VAL A 1 96 ? 17.518 4.282 -27.250 1.00 81.19 96 VAL A O 1
ATOM 781 N N . LEU A 1 97 ? 16.136 5.717 -26.219 1.00 80.44 97 LEU A N 1
ATOM 782 C CA . LEU A 1 97 ? 15.757 6.449 -27.434 1.00 80.44 97 LEU A CA 1
ATOM 783 C C . LEU A 1 97 ? 16.882 7.338 -27.983 1.00 80.44 97 LEU A C 1
ATOM 785 O O . LEU A 1 97 ? 16.892 7.620 -29.175 1.00 80.44 97 LEU A O 1
ATOM 789 N N . GLU A 1 98 ? 17.788 7.803 -27.123 1.00 86.62 98 GLU A N 1
ATOM 790 C CA . GLU A 1 98 ? 18.921 8.664 -27.492 1.00 86.62 98 GLU A CA 1
ATOM 791 C C . GLU A 1 98 ? 20.183 7.864 -27.870 1.00 86.62 98 GLU A C 1
ATOM 793 O O . GLU A 1 98 ? 21.138 8.434 -28.395 1.00 86.62 98 GLU A O 1
ATOM 798 N N . MET A 1 99 ? 20.204 6.552 -27.616 1.00 82.44 99 MET A N 1
ATOM 799 C CA . MET A 1 99 ? 21.327 5.670 -27.943 1.00 82.44 99 MET A CA 1
ATOM 800 C C . MET A 1 99 ? 21.367 5.313 -29.442 1.00 82.44 99 MET A C 1
ATOM 802 O O . MET A 1 99 ? 20.314 5.109 -30.048 1.00 82.44 99 MET A O 1
ATOM 806 N N . PRO A 1 100 ? 22.565 5.150 -30.038 1.00 86.38 100 PRO A N 1
ATOM 807 C CA . PRO A 1 100 ? 22.716 4.580 -31.376 1.00 86.38 100 PRO A CA 1
ATOM 808 C C . PRO A 1 100 ? 22.164 3.151 -31.462 1.00 86.38 100 PRO A C 1
ATOM 810 O O . PRO A 1 100 ? 22.267 2.381 -30.504 1.00 86.38 100 PRO A O 1
ATOM 813 N N . ASP A 1 101 ? 21.649 2.759 -32.630 1.00 83.75 101 ASP A N 1
ATOM 814 C CA . ASP A 1 101 ? 20.997 1.454 -32.834 1.00 83.75 101 ASP A CA 1
ATOM 815 C C . ASP A 1 101 ? 21.878 0.257 -32.422 1.00 83.75 101 ASP A C 1
ATOM 817 O O . ASP A 1 101 ? 21.389 -0.703 -31.820 1.00 83.75 101 ASP A O 1
ATOM 821 N N . GLU A 1 102 ? 23.187 0.313 -32.680 1.00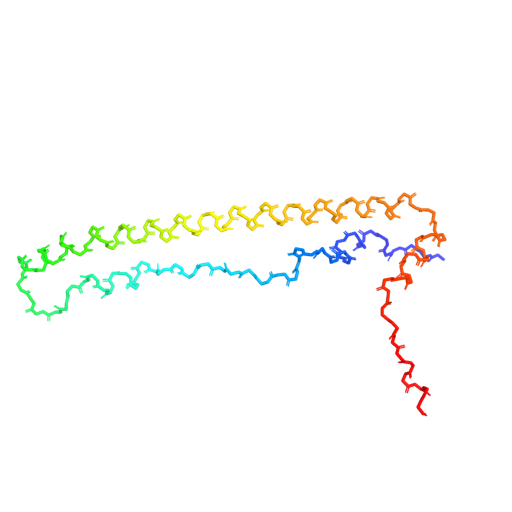 83.94 102 GLU A N 1
ATOM 822 C CA . GLU A 1 102 ? 24.128 -0.750 -32.296 1.00 83.94 102 GLU A CA 1
ATOM 823 C C . GLU A 1 102 ? 24.242 -0.917 -30.772 1.00 83.94 102 GLU A C 1
ATOM 825 O O . GLU A 1 102 ? 24.270 -2.041 -30.253 1.00 83.94 102 GLU A O 1
ATOM 830 N N . ASP A 1 103 ? 24.242 0.199 -30.043 1.00 81.19 103 ASP A N 1
ATOM 831 C CA . ASP A 1 103 ? 24.308 0.218 -28.585 1.00 81.19 103 ASP A CA 1
ATOM 832 C C . ASP A 1 103 ? 22.979 -0.213 -27.963 1.00 81.19 103 ASP A C 1
ATOM 834 O O . ASP A 1 103 ? 22.971 -0.918 -26.950 1.00 81.19 103 ASP A O 1
ATOM 838 N N . VAL A 1 104 ? 21.850 0.115 -28.600 1.00 79.88 104 VAL A N 1
ATOM 839 C CA . VAL A 1 104 ? 20.523 -0.383 -28.207 1.00 79.88 104 VAL A CA 1
ATOM 840 C C . VAL A 1 104 ? 20.464 -1.906 -28.312 1.00 79.88 104 VAL A C 1
ATOM 842 O O . VAL A 1 104 ? 19.985 -2.571 -27.389 1.00 79.88 104 VAL A O 1
ATOM 845 N N . VAL A 1 105 ? 20.989 -2.485 -29.397 1.00 77.06 105 VAL A N 1
ATOM 846 C CA . VAL A 1 105 ? 21.038 -3.944 -29.583 1.00 77.06 105 VAL A CA 1
ATOM 847 C C . VAL A 1 105 ? 21.931 -4.604 -28.530 1.00 77.06 105 VA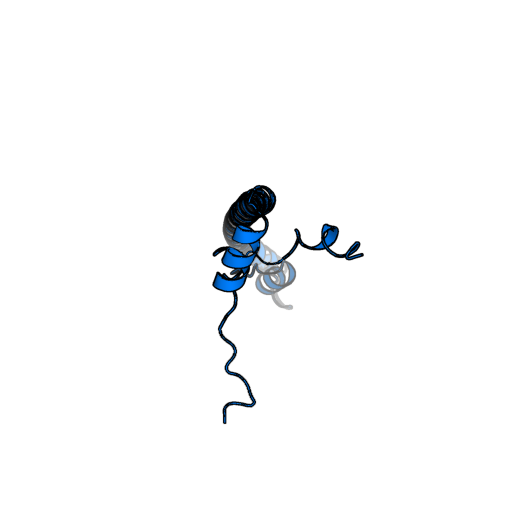L A C 1
ATOM 849 O O . VAL A 1 105 ? 21.539 -5.616 -27.940 1.00 77.06 105 VAL A O 1
ATOM 852 N N . ARG A 1 106 ? 23.110 -4.034 -28.249 1.00 80.56 106 ARG A N 1
ATOM 853 C CA . ARG A 1 106 ? 24.027 -4.545 -27.215 1.00 80.56 106 ARG A CA 1
ATOM 854 C C . ARG A 1 106 ? 23.402 -4.472 -25.820 1.00 80.56 106 ARG A C 1
ATOM 856 O O . ARG A 1 106 ? 23.451 -5.449 -25.071 1.00 80.56 106 ARG A O 1
ATOM 863 N N . TRP A 1 107 ? 22.763 -3.349 -25.501 1.00 80.94 107 TRP A N 1
ATOM 864 C CA . TRP A 1 107 ? 22.026 -3.153 -24.257 1.00 80.94 107 TRP A CA 1
ATOM 865 C C . TRP A 1 107 ? 20.895 -4.176 -24.109 1.00 80.94 107 TRP A C 1
ATOM 867 O O . TRP A 1 107 ? 20.818 -4.849 -23.082 1.00 80.94 107 TRP A O 1
ATOM 877 N N . ALA A 1 108 ? 20.067 -4.372 -25.139 1.00 78.06 108 ALA A N 1
ATOM 878 C CA . ALA A 1 108 ? 18.970 -5.337 -25.105 1.00 78.06 108 ALA A CA 1
ATOM 879 C C . ALA A 1 108 ? 19.472 -6.769 -24.858 1.00 78.06 108 ALA A C 1
ATOM 881 O O . ALA A 1 108 ? 18.942 -7.465 -23.994 1.00 78.06 108 ALA A O 1
ATOM 882 N N . ARG A 1 109 ? 20.550 -7.180 -25.543 1.00 75.62 109 ARG A N 1
ATOM 883 C CA . ARG A 1 109 ? 21.173 -8.502 -25.353 1.00 75.62 109 ARG A CA 1
ATOM 884 C C . ARG A 1 109 ? 21.667 -8.716 -23.923 1.00 75.62 109 ARG A C 1
ATOM 886 O O . ARG A 1 109 ? 21.451 -9.788 -23.374 1.00 75.62 109 ARG A O 1
ATOM 893 N N . SER A 1 110 ? 22.254 -7.695 -23.293 1.00 76.19 110 SER A N 1
ATOM 894 C CA . SER A 1 110 ? 22.712 -7.774 -21.893 1.00 76.19 110 SER A CA 1
ATOM 895 C C . SER A 1 110 ? 21.587 -7.931 -20.860 1.00 76.19 110 SER A C 1
ATOM 897 O O . SER A 1 110 ? 21.853 -8.254 -19.704 1.00 76.19 110 SER A O 1
ATOM 899 N N . ARG A 1 111 ? 20.330 -7.680 -21.249 1.00 73.38 111 ARG A N 1
ATOM 900 C CA . ARG A 1 111 ? 19.150 -7.817 -20.381 1.00 73.38 111 ARG A CA 1
ATOM 901 C C . ARG A 1 111 ? 18.418 -9.143 -20.561 1.00 73.38 111 ARG A C 1
ATOM 903 O O . ARG A 1 111 ? 17.564 -9.465 -19.738 1.00 73.38 111 ARG A O 1
ATOM 910 N N . CYS A 1 112 ? 18.728 -9.907 -21.605 1.00 70.31 112 CYS A N 1
ATOM 911 C CA . CYS A 1 112 ? 18.160 -11.233 -21.808 1.00 70.31 112 CYS A CA 1
ATOM 912 C C . CYS A 1 112 ? 18.831 -12.247 -20.869 1.00 70.31 112 CYS A C 1
ATOM 914 O O . CYS A 1 112 ? 20.052 -12.256 -20.729 1.00 70.31 112 CYS A O 1
ATOM 916 N N . MET A 1 113 ? 18.042 -13.128 -20.247 1.00 62.69 113 MET A N 1
ATOM 917 C CA . MET A 1 113 ? 18.602 -14.315 -19.597 1.00 62.69 113 MET A CA 1
ATOM 918 C C . MET A 1 113 ? 18.980 -15.333 -20.672 1.00 62.69 113 MET A C 1
ATOM 920 O O . MET A 1 113 ? 18.213 -15.546 -21.611 1.00 62.69 113 MET A O 1
ATOM 924 N N . LEU A 1 114 ? 20.154 -15.952 -20.536 1.00 58.50 114 LEU A N 1
ATOM 925 C CA . LEU A 1 114 ? 20.567 -17.066 -21.386 1.00 58.50 114 LEU A CA 1
ATOM 926 C C . LEU A 1 114 ? 19.581 -18.221 -21.189 1.00 58.50 114 LEU A C 1
ATOM 928 O O . LEU A 1 114 ? 19.576 -18.877 -20.149 1.00 58.50 114 LEU A O 1
ATOM 932 N N . VAL A 1 115 ? 18.727 -18.447 -22.182 1.00 58.16 115 VAL A N 1
ATOM 933 C CA . VAL A 1 115 ? 17.931 -19.669 -22.271 1.00 58.16 115 VAL A CA 1
ATOM 934 C C . VAL A 1 115 ? 18.866 -20.727 -22.847 1.00 58.16 115 VAL A C 1
ATOM 936 O O . VAL A 1 115 ? 19.393 -20.533 -23.940 1.00 58.16 115 VAL A O 1
ATOM 939 N N . ARG A 1 116 ? 19.129 -21.803 -22.092 1.00 59.19 116 ARG A N 1
ATOM 940 C CA . ARG A 1 116 ? 19.812 -22.987 -22.635 1.00 59.19 116 ARG A CA 1
ATOM 941 C C . ARG A 1 116 ? 19.029 -23.474 -23.849 1.00 59.19 116 ARG A C 1
ATOM 943 O O . ARG A 1 116 ? 17.804 -23.568 -23.757 1.00 59.19 116 ARG A O 1
ATOM 950 N N . ASP A 1 117 ? 19.726 -23.766 -24.941 1.00 59.94 117 ASP A N 1
ATOM 951 C CA . ASP A 1 117 ? 19.096 -24.339 -26.122 1.00 59.94 117 ASP A CA 1
ATOM 952 C C . ASP A 1 117 ? 18.453 -25.678 -25.717 1.00 59.94 117 ASP A C 1
ATOM 954 O O . ASP A 1 117 ? 19.148 -26.549 -25.185 1.00 59.94 117 ASP A O 1
ATOM 958 N N . PRO A 1 118 ? 17.129 -25.855 -25.880 1.00 60.22 118 PRO A N 1
ATOM 959 C CA . PRO A 1 118 ? 16.477 -27.125 -25.574 1.00 60.22 118 PRO A CA 1
ATOM 960 C C . PRO A 1 118 ? 16.963 -28.280 -26.466 1.00 60.22 118 PRO A C 1
ATOM 962 O O . PRO A 1 118 ? 16.588 -29.420 -26.207 1.00 60.22 118 PRO A O 1
ATOM 965 N N . LEU A 1 119 ? 17.769 -27.995 -27.496 1.00 60.03 119 LEU A N 1
ATOM 966 C CA . LEU A 1 119 ? 18.365 -28.976 -28.402 1.00 60.03 119 LEU A CA 1
ATOM 967 C C . LEU A 1 119 ? 19.831 -29.319 -28.078 1.00 60.03 119 LEU A C 1
ATOM 969 O O . LEU A 1 119 ? 20.370 -30.226 -28.702 1.00 60.03 119 LEU A O 1
ATOM 973 N N . ASP A 1 120 ? 20.457 -28.658 -27.097 1.00 59.34 120 ASP A N 1
ATOM 974 C CA . ASP A 1 120 ? 21.843 -28.928 -26.659 1.00 59.34 120 ASP A CA 1
ATOM 975 C C . ASP A 1 120 ? 21.936 -30.072 -25.611 1.00 59.34 120 ASP A C 1
ATOM 977 O O . ASP A 1 120 ? 22.826 -30.068 -24.754 1.00 59.34 120 ASP A O 1
ATOM 981 N N . ALA A 1 121 ? 21.003 -31.036 -25.630 1.00 51.72 121 ALA A N 1
ATOM 982 C CA . ALA A 1 121 ? 20.978 -32.199 -24.728 1.00 51.72 121 ALA A CA 1
ATOM 983 C C . ALA A 1 121 ? 21.541 -33.468 -25.381 1.00 51.72 121 ALA A C 1
ATOM 985 O O . ALA A 1 121 ? 21.136 -33.775 -26.524 1.00 51.72 121 ALA A O 1
#

Radius of gyration: 27.5 Å; chains: 1; bounding box: 57×41×75 Å